Protein AF-A0A1W6QY66-F1 (afdb_monomer)

Mean predicted aligned error: 4.68 Å

Structure (mmCIF, N/CA/C/O backbone):
data_AF-A0A1W6QY66-F1
#
_entry.id   AF-A0A1W6QY66-F1
#
loop_
_atom_site.group_PDB
_atom_site.id
_atom_site.type_symbol
_atom_site.label_atom_id
_atom_site.label_alt_id
_atom_site.label_comp_id
_atom_site.label_asym_id
_atom_site.label_entity_id
_atom_site.label_seq_id
_atom_site.pdbx_PDB_ins_code
_atom_site.Cartn_x
_atom_site.Cartn_y
_atom_site.Cartn_z
_atom_site.occupancy
_atom_site.B_iso_or_equiv
_atom_site.auth_seq_id
_atom_site.auth_comp_id
_atom_site.auth_asym_id
_atom_site.auth_atom_id
_atom_site.pdbx_PDB_model_num
ATOM 1 N N . MET A 1 1 ? 8.566 10.154 14.346 1.00 57.69 1 MET A N 1
ATOM 2 C CA . MET A 1 1 ? 7.831 10.111 13.055 1.00 57.69 1 MET A CA 1
ATOM 3 C C . MET A 1 1 ? 8.530 9.296 11.958 1.00 57.69 1 MET A C 1
ATOM 5 O O . MET A 1 1 ? 7.906 8.382 11.431 1.00 57.69 1 MET A O 1
ATOM 9 N N . ALA A 1 2 ? 9.806 9.556 11.629 1.00 62.75 2 ALA A N 1
ATOM 10 C CA . ALA A 1 2 ? 10.500 8.934 10.485 1.00 62.75 2 ALA A CA 1
ATOM 11 C C . ALA A 1 2 ? 10.536 7.387 10.493 1.00 62.75 2 ALA A C 1
ATOM 13 O O . ALA A 1 2 ? 10.278 6.761 9.467 1.00 62.75 2 ALA A O 1
ATOM 14 N N . ARG A 1 3 ? 10.764 6.750 11.654 1.00 68.81 3 ARG A N 1
ATOM 15 C CA . ARG A 1 3 ? 10.745 5.274 11.780 1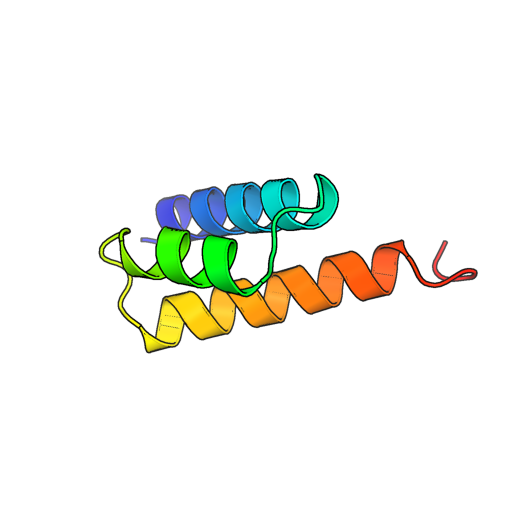.00 68.81 3 ARG A CA 1
ATOM 16 C C . ARG A 1 3 ? 9.382 4.657 11.440 1.00 68.81 3 ARG A C 1
ATOM 18 O O . ARG A 1 3 ? 9.334 3.639 10.757 1.00 68.81 3 ARG A O 1
ATOM 25 N N . LYS A 1 4 ? 8.281 5.290 11.868 1.00 68.69 4 LYS A N 1
ATOM 26 C CA . LYS A 1 4 ? 6.909 4.822 11.591 1.00 68.69 4 LYS A CA 1
ATOM 27 C C . LYS A 1 4 ? 6.607 4.878 10.088 1.00 68.69 4 LYS A C 1
ATOM 29 O O . LYS A 1 4 ? 6.082 3.915 9.542 1.00 68.69 4 LYS A O 1
ATOM 34 N N . TYR A 1 5 ? 7.021 5.950 9.409 1.00 75.19 5 TYR A N 1
ATOM 35 C CA . TYR A 1 5 ? 6.894 6.074 7.952 1.00 75.19 5 TYR A CA 1
ATOM 36 C C . TYR A 1 5 ? 7.729 5.051 7.186 1.00 75.19 5 TYR A C 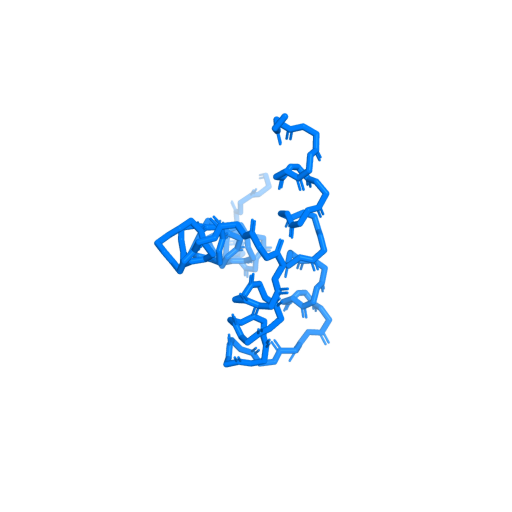1
ATOM 38 O O . TYR A 1 5 ? 7.237 4.476 6.217 1.00 75.19 5 TYR A O 1
ATOM 46 N N . ASN A 1 6 ? 8.954 4.781 7.643 1.00 83.56 6 ASN A N 1
ATOM 47 C CA . ASN A 1 6 ? 9.804 3.755 7.041 1.00 83.56 6 ASN A CA 1
ATOM 48 C C . ASN A 1 6 ? 9.193 2.353 7.173 1.00 83.56 6 ASN A C 1
ATOM 50 O O . ASN A 1 6 ? 9.223 1.583 6.216 1.00 83.56 6 ASN A O 1
ATOM 54 N N . LYS A 1 7 ? 8.581 2.037 8.323 1.00 91.38 7 LYS A N 1
ATOM 55 C CA . LYS A 1 7 ? 7.877 0.762 8.523 1.00 91.38 7 LYS A CA 1
ATOM 56 C C . LYS A 1 7 ? 6.691 0.615 7.563 1.00 91.38 7 LYS A C 1
ATOM 58 O O . LYS A 1 7 ? 6.635 -0.356 6.819 1.00 91.38 7 LYS A O 1
ATOM 63 N N . LEU A 1 8 ? 5.804 1.610 7.520 1.00 93.06 8 LEU A N 1
ATOM 64 C CA . LEU A 1 8 ? 4.621 1.584 6.648 1.00 93.06 8 LEU A CA 1
ATOM 65 C C . LEU A 1 8 ? 4.982 1.563 5.160 1.00 93.06 8 LEU A C 1
ATOM 67 O O . LEU A 1 8 ? 4.306 0.916 4.370 1.00 93.06 8 LEU A O 1
ATOM 71 N N . SER A 1 9 ? 6.069 2.237 4.785 1.00 91.81 9 SER A N 1
ATOM 72 C CA . SER A 1 9 ? 6.603 2.207 3.422 1.00 91.81 9 SER A CA 1
ATOM 73 C C . SER A 1 9 ? 7.052 0.803 3.019 1.00 91.81 9 SER A C 1
ATOM 75 O O . SER A 1 9 ? 6.711 0.345 1.934 1.00 91.81 9 SER A O 1
ATOM 77 N N . ARG A 1 10 ? 7.769 0.094 3.902 1.00 93.88 10 ARG A N 1
ATOM 78 C CA . ARG A 1 10 ? 8.199 -1.292 3.654 1.00 93.88 10 ARG A CA 1
ATOM 79 C C . ARG A 1 10 ? 7.021 -2.261 3.593 1.00 93.88 10 ARG A C 1
ATOM 81 O O . ARG A 1 10 ? 7.003 -3.127 2.728 1.00 93.88 10 ARG A O 1
ATOM 88 N N . GLU A 1 11 ? 6.043 -2.106 4.481 1.00 95.44 11 GLU A N 1
ATOM 89 C CA . GLU A 1 11 ? 4.836 -2.941 4.487 1.00 95.44 11 GLU A CA 1
ATOM 90 C C . GLU A 1 11 ? 4.004 -2.737 3.217 1.00 95.44 11 GLU A C 1
ATOM 92 O O . GLU A 1 11 ? 3.644 -3.715 2.572 1.00 95.44 11 GLU A O 1
ATOM 97 N N . ALA A 1 12 ? 3.770 -1.487 2.804 1.00 95.44 12 ALA A N 1
ATOM 98 C CA . ALA A 1 12 ? 3.057 -1.191 1.564 1.00 95.44 12 ALA A CA 1
ATOM 99 C C . ALA A 1 12 ? 3.788 -1.740 0.331 1.00 95.44 12 ALA A C 1
ATOM 101 O O . ALA A 1 12 ? 3.148 -2.303 -0.553 1.00 95.44 12 ALA A O 1
ATOM 102 N N . LEU A 1 13 ? 5.120 -1.620 0.285 1.00 95.75 13 LEU A N 1
ATOM 103 C CA . LEU A 1 13 ? 5.923 -2.203 -0.790 1.00 95.75 13 LEU A CA 1
ATOM 104 C C . LEU A 1 13 ? 5.775 -3.724 -0.840 1.00 95.75 13 LEU A C 1
ATOM 106 O O . LEU A 1 13 ? 5.539 -4.273 -1.912 1.00 95.75 13 LEU A O 1
ATOM 110 N N . LYS A 1 14 ? 5.872 -4.392 0.315 1.00 96.50 14 LYS A N 1
ATOM 111 C CA . LYS A 1 14 ? 5.691 -5.841 0.409 1.00 96.50 14 LYS A CA 1
ATOM 112 C C . LYS A 1 14 ? 4.308 -6.257 -0.098 1.00 96.50 14 LYS A C 1
ATOM 114 O O . LYS A 1 14 ? 4.231 -7.107 -0.970 1.00 96.50 14 LYS A O 1
ATOM 119 N N . MET A 1 15 ? 3.241 -5.599 0.361 1.00 97.38 15 MET A N 1
ATOM 120 C CA . MET A 1 15 ? 1.873 -5.892 -0.089 1.00 97.38 15 MET A CA 1
ATOM 121 C C . MET A 1 15 ? 1.719 -5.755 -1.613 1.00 97.38 15 MET A C 1
ATOM 123 O O . MET A 1 15 ? 1.119 -6.617 -2.245 1.00 97.38 15 MET A O 1
ATOM 127 N N . LEU A 1 16 ? 2.283 -4.704 -2.220 1.00 95.81 16 LEU A N 1
ATOM 128 C CA . LEU A 1 16 ? 2.233 -4.515 -3.676 1.00 95.81 16 LEU A CA 1
ATOM 129 C C . LEU A 1 16 ? 3.029 -5.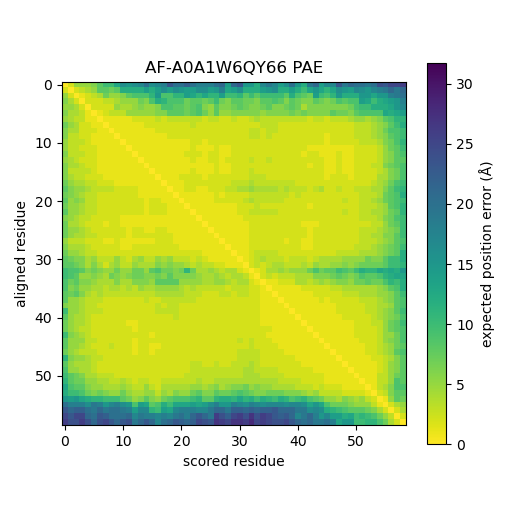588 -4.442 1.00 95.81 16 LEU A C 1
ATOM 131 O O . LEU A 1 16 ? 2.616 -6.006 -5.526 1.00 95.81 16 LEU A O 1
ATOM 135 N N . LEU A 1 17 ? 4.168 -6.030 -3.900 1.00 94.06 17 LEU A N 1
ATOM 136 C CA . LEU A 1 17 ? 4.961 -7.120 -4.477 1.00 94.06 17 LEU A CA 1
ATOM 137 C C . LEU A 1 17 ? 4.243 -8.469 -4.364 1.00 94.06 17 LEU A C 1
ATOM 139 O O . LEU A 1 17 ? 4.254 -9.221 -5.335 1.00 94.06 17 LEU A O 1
ATOM 143 N N . ASP A 1 18 ? 3.551 -8.704 -3.247 1.00 96.00 18 ASP A N 1
ATOM 144 C CA . ASP A 1 18 ? 2.710 -9.881 -2.990 1.00 96.00 18 ASP A CA 1
ATOM 145 C C . ASP A 1 18 ? 1.413 -9.879 -3.836 1.00 96.00 18 ASP A C 1
ATOM 147 O O . ASP A 1 18 ? 0.616 -10.811 -3.763 1.00 96.00 18 ASP A O 1
ATOM 151 N N . GLY A 1 19 ? 1.186 -8.843 -4.656 1.00 94.62 19 GLY A N 1
ATOM 152 C CA . GLY A 1 19 ? 0.049 -8.753 -5.577 1.00 94.62 19 GLY A CA 1
ATOM 153 C C . GLY A 1 19 ? -1.236 -8.195 -4.961 1.00 94.62 19 GLY A C 1
ATOM 154 O O . GLY A 1 19 ? -2.269 -8.185 -5.630 1.00 94.62 19 GLY A O 1
ATOM 155 N N . VAL A 1 20 ? -1.188 -7.693 -3.722 1.00 97.00 20 VAL A N 1
ATOM 156 C CA . VAL A 1 20 ? -2.338 -7.047 -3.074 1.00 97.00 20 VAL A CA 1
ATOM 157 C C . VAL A 1 20 ? -2.767 -5.823 -3.876 1.00 97.00 20 VAL A C 1
ATOM 159 O O . VAL A 1 20 ? -1.939 -5.033 -4.346 1.00 97.00 20 VAL A O 1
ATOM 162 N N . SER A 1 21 ? -4.079 -5.638 -4.021 1.00 95.69 21 SER A N 1
ATOM 163 C CA . SER A 1 21 ? -4.603 -4.575 -4.865 1.00 95.69 21 SER A CA 1
ATOM 164 C C . SER A 1 21 ? -4.251 -3.191 -4.316 1.00 95.69 21 SER A C 1
ATOM 166 O O . SER A 1 21 ? -4.249 -2.930 -3.109 1.00 95.69 21 SER A O 1
ATOM 168 N N . ARG A 1 22 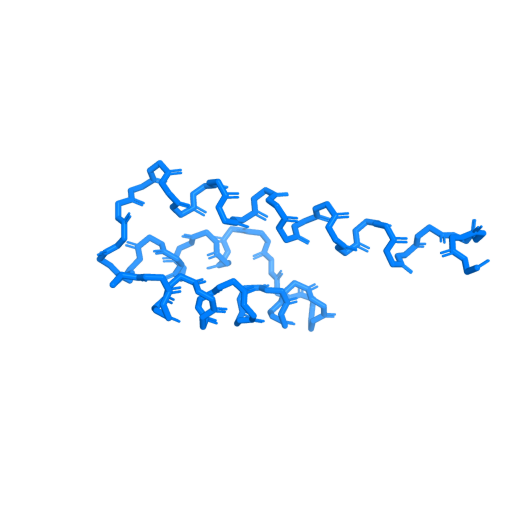? -4.050 -2.236 -5.226 1.00 94.19 22 ARG A N 1
ATOM 169 C CA . ARG A 1 22 ? -3.822 -0.826 -4.879 1.00 94.19 22 ARG A CA 1
ATOM 170 C C . ARG A 1 22 ? -4.876 -0.274 -3.911 1.00 94.19 22 ARG A C 1
ATOM 172 O O . ARG A 1 22 ? -4.560 0.525 -3.027 1.00 94.19 22 ARG A O 1
ATOM 179 N N . ARG A 1 23 ? -6.141 -0.674 -4.090 1.00 95.12 23 ARG A N 1
ATOM 180 C CA . ARG A 1 23 ? -7.269 -0.234 -3.257 1.00 95.12 23 ARG A CA 1
ATOM 181 C C . ARG A 1 23 ? -7.106 -0.705 -1.813 1.00 95.12 23 ARG A C 1
ATOM 183 O O . ARG A 1 23 ? -7.288 0.103 -0.903 1.00 95.12 23 ARG A O 1
ATOM 190 N N . GLU A 1 24 ? -6.726 -1.960 -1.612 1.00 95.81 24 GLU A N 1
ATOM 191 C CA . GLU A 1 24 ? -6.509 -2.533 -0.281 1.00 95.81 24 GLU A CA 1
ATOM 192 C C . GLU A 1 24 ? -5.291 -1.914 0.405 1.00 95.81 24 GLU A C 1
ATOM 194 O O . GLU A 1 24 ? -5.383 -1.515 1.565 1.00 95.81 24 GLU A O 1
ATOM 199 N N . VAL A 1 25 ? -4.180 -1.712 -0.314 1.00 95.44 25 VAL A N 1
ATOM 200 C CA . VAL A 1 25 ? -2.997 -1.031 0.248 1.00 95.44 25 VAL A CA 1
ATOM 201 C C . VAL A 1 25 ? -3.331 0.416 0.643 1.00 95.44 25 VAL A C 1
ATOM 203 O O . VAL A 1 25 ? -2.897 0.900 1.692 1.00 95.44 25 VAL A O 1
ATOM 206 N N . LYS A 1 26 ? -4.165 1.114 -0.142 1.00 94.00 26 LYS A N 1
ATOM 207 C CA . LYS A 1 26 ? -4.657 2.456 0.207 1.00 94.00 26 LYS A CA 1
ATOM 208 C C . LYS A 1 26 ? -5.493 2.440 1.490 1.00 94.00 26 LYS A C 1
ATOM 210 O O . LYS A 1 26 ? -5.283 3.295 2.350 1.00 94.00 26 LYS A O 1
ATOM 215 N N . GLN A 1 27 ? -6.428 1.497 1.623 1.00 93.88 27 GLN A N 1
ATOM 216 C CA . GLN A 1 27 ? -7.256 1.348 2.827 1.00 93.88 27 GLN A CA 1
ATOM 217 C C . GLN A 1 27 ? -6.402 1.010 4.054 1.00 93.88 27 GLN A C 1
ATOM 219 O O . GLN A 1 27 ? -6.557 1.644 5.099 1.00 93.88 27 GLN A O 1
ATOM 224 N N . TYR A 1 28 ? -5.439 0.099 3.899 1.00 94.38 28 TYR A N 1
ATOM 225 C CA . TYR A 1 28 ? -4.467 -0.244 4.931 1.00 94.38 28 TYR A CA 1
ATOM 226 C C . TYR A 1 28 ? -3.736 0.996 5.455 1.00 94.38 28 TYR A C 1
ATOM 228 O O . TYR A 1 28 ? -3.745 1.258 6.656 1.00 94.38 28 TYR A O 1
ATOM 236 N N . LEU A 1 29 ? -3.146 1.796 4.560 1.00 93.12 29 LEU A N 1
ATOM 237 C CA . LEU A 1 29 ? -2.386 2.992 4.932 1.00 93.12 29 LEU A CA 1
ATOM 238 C C . LEU A 1 29 ? -3.271 4.087 5.543 1.00 93.12 29 LEU A C 1
ATOM 240 O O . LEU A 1 29 ? -2.847 4.757 6.489 1.00 93.12 29 LEU A O 1
ATOM 244 N N . ALA A 1 30 ? -4.500 4.254 5.045 1.00 90.44 30 ALA A N 1
ATOM 245 C CA . ALA A 1 30 ? -5.463 5.204 5.600 1.00 90.44 30 ALA A CA 1
ATOM 246 C C . ALA A 1 30 ? -5.806 4.887 7.069 1.00 90.44 30 ALA A C 1
ATOM 248 O O . ALA A 1 30 ? -5.951 5.808 7.872 1.00 90.44 30 ALA A O 1
ATOM 249 N N . GLY A 1 31 ? -5.827 3.604 7.450 1.00 90.62 31 GLY A N 1
ATOM 250 C CA . GLY A 1 31 ? -6.069 3.160 8.827 1.00 90.62 31 GLY A CA 1
ATOM 251 C C . GLY A 1 31 ? -4.917 3.398 9.819 1.00 90.62 31 GLY A C 1
ATOM 252 O O . GLY A 1 31 ? -5.083 3.154 11.011 1.00 90.62 31 GLY A O 1
ATOM 253 N N . LYS A 1 32 ? -3.733 3.867 9.388 1.00 88.00 32 LYS A N 1
ATOM 254 C CA . LYS A 1 32 ? -2.514 3.908 10.236 1.00 88.00 32 LYS A CA 1
ATOM 255 C C . LYS A 1 32 ? -2.233 5.232 10.961 1.00 88.00 32 LYS A C 1
ATOM 257 O O . LYS A 1 32 ? -1.123 5.424 11.472 1.00 88.00 32 LYS A O 1
ATOM 262 N N . GLN A 1 33 ? -3.222 6.123 11.072 1.00 82.69 33 GLN A N 1
ATOM 263 C CA . GLN A 1 33 ? -3.089 7.443 11.721 1.00 82.69 33 GLN A CA 1
ATOM 264 C C . GLN A 1 33 ? -1.903 8.267 11.169 1.00 82.69 33 GLN A C 1
ATOM 266 O O . GLN A 1 33 ? -1.138 8.870 11.920 1.00 82.69 33 GLN A O 1
ATOM 271 N N . ILE A 1 34 ? -1.690 8.229 9.850 1.00 82.62 34 ILE A N 1
ATOM 272 C CA . ILE A 1 34 ? -0.636 8.998 9.157 1.00 82.62 34 ILE A CA 1
ATOM 273 C C . ILE A 1 34 ? -1.186 10.134 8.282 1.00 82.62 34 ILE A C 1
ATOM 275 O O . ILE A 1 34 ? -0.420 10.855 7.644 1.00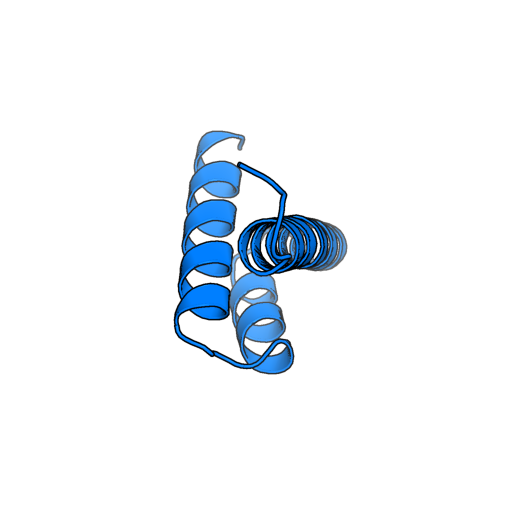 82.62 34 ILE A O 1
ATOM 279 N N . GLY A 1 35 ? -2.511 10.305 8.268 1.00 85.12 35 GLY A N 1
ATOM 280 C CA . GLY A 1 35 ? -3.211 11.260 7.415 1.00 85.12 35 GLY A CA 1
ATOM 281 C C . GLY A 1 35 ? -3.351 10.772 5.969 1.00 85.12 35 GLY A C 1
ATOM 282 O O . GLY A 1 35 ? -2.474 10.103 5.418 1.00 85.12 35 GLY A O 1
ATOM 283 N N . ALA A 1 36 ? -4.469 11.128 5.331 1.00 87.75 36 ALA A N 1
ATOM 284 C CA . ALA A 1 36 ? -4.818 10.646 3.993 1.00 87.75 36 ALA A CA 1
ATOM 285 C C . ALA A 1 36 ? -3.802 11.065 2.916 1.00 87.75 36 ALA A C 1
ATOM 287 O O . ALA A 1 36 ? -3.416 10.254 2.075 1.00 87.75 36 ALA A O 1
ATOM 288 N N . ARG A 1 37 ? -3.313 12.313 2.966 1.00 90.75 37 ARG A N 1
ATOM 289 C CA . ARG A 1 37 ? -2.328 12.828 2.001 1.00 90.75 37 ARG A CA 1
ATOM 290 C C . ARG A 1 37 ? -1.012 12.054 2.070 1.00 90.75 37 ARG A C 1
ATOM 292 O O . ARG A 1 37 ? -0.455 11.695 1.036 1.00 90.75 37 ARG A O 1
ATOM 299 N N . THR A 1 38 ? -0.547 11.742 3.279 1.00 89.62 38 THR A N 1
ATOM 300 C CA . THR A 1 38 ? 0.688 10.979 3.467 1.00 89.62 38 THR A CA 1
ATOM 301 C C . THR A 1 38 ? 0.521 9.521 3.064 1.00 89.62 38 THR A C 1
ATOM 303 O O . THR A 1 38 ? 1.417 8.969 2.436 1.00 89.62 38 THR A O 1
ATOM 306 N N . ALA A 1 39 ? -0.630 8.908 3.358 1.00 90.44 39 ALA A N 1
ATOM 307 C CA . ALA A 1 39 ? -0.949 7.556 2.899 1.00 90.44 39 ALA A CA 1
ATOM 308 C C . ALA A 1 39 ? -0.890 7.448 1.364 1.00 90.44 39 ALA A C 1
ATOM 310 O O . ALA A 1 39 ? -0.270 6.527 0.838 1.00 90.44 39 ALA A O 1
ATOM 311 N N . ILE A 1 40 ? -1.454 8.427 0.648 1.00 92.38 40 ILE A N 1
ATOM 312 C CA . ILE A 1 40 ? -1.381 8.493 -0.820 1.00 92.38 40 ILE A CA 1
ATOM 313 C C . ILE A 1 40 ? 0.067 8.666 -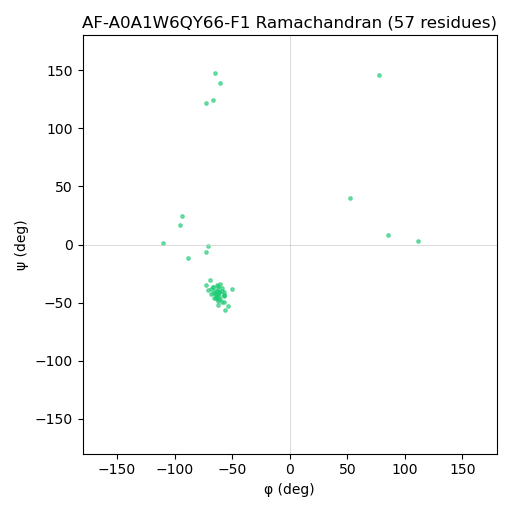1.289 1.00 92.38 40 ILE A C 1
ATOM 315 O O . ILE A 1 40 ? 0.506 7.948 -2.182 1.00 92.38 40 ILE A O 1
ATOM 319 N N . ALA A 1 41 ? 0.830 9.576 -0.677 1.00 93.19 41 ALA A N 1
ATOM 320 C CA . ALA A 1 41 ? 2.224 9.800 -1.054 1.00 93.19 41 ALA A CA 1
ATOM 321 C C . ALA A 1 41 ? 3.098 8.550 -0.844 1.00 93.19 41 ALA A C 1
ATOM 323 O O . ALA A 1 41 ? 3.935 8.238 -1.690 1.00 93.19 41 ALA A O 1
ATOM 324 N N . VAL A 1 42 ? 2.899 7.824 0.263 1.00 92.50 42 VAL A N 1
ATOM 325 C CA . VAL A 1 42 ? 3.585 6.552 0.535 1.00 92.50 42 VAL A CA 1
ATOM 326 C C . VAL A 1 42 ? 3.213 5.517 -0.520 1.00 92.50 42 VAL A C 1
ATOM 328 O O . VAL A 1 42 ? 4.115 4.919 -1.100 1.00 92.50 42 VAL A O 1
ATOM 331 N N . LEU A 1 43 ? 1.919 5.355 -0.813 1.00 94.62 43 LEU A N 1
ATOM 332 C CA . LEU A 1 43 ? 1.440 4.42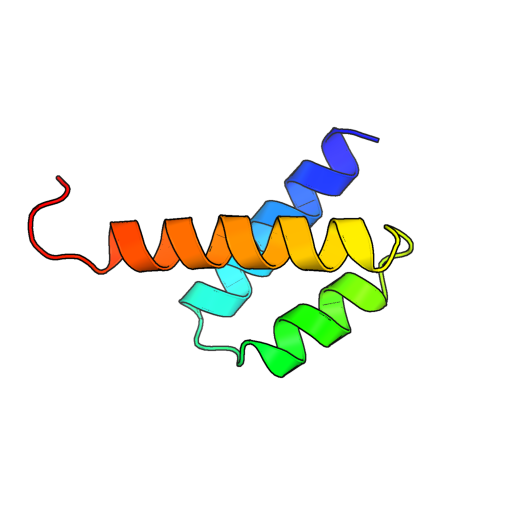4 -1.832 1.00 94.62 43 LEU A CA 1
ATOM 333 C C . LEU A 1 43 ? 2.088 4.704 -3.193 1.00 94.62 43 LEU A C 1
ATOM 335 O O . LEU A 1 43 ? 2.772 3.834 -3.720 1.00 94.62 43 LEU A O 1
ATOM 339 N N . CYS A 1 44 ? 1.964 5.932 -3.711 1.00 95.00 44 CYS A N 1
ATOM 340 C CA . CYS A 1 44 ? 2.504 6.290 -5.025 1.00 95.00 44 CYS A CA 1
ATOM 341 C C . CYS A 1 44 ? 4.022 6.068 -5.113 1.00 95.00 44 CYS A C 1
ATOM 343 O O . CYS A 1 44 ? 4.526 5.618 -6.140 1.00 95.00 44 CYS A O 1
ATOM 345 N N . ARG A 1 45 ? 4.773 6.351 -4.037 1.00 94.25 45 ARG A N 1
ATOM 346 C CA . ARG A 1 45 ? 6.220 6.086 -4.001 1.00 94.25 45 ARG A CA 1
ATOM 347 C C . ARG A 1 45 ? 6.529 4.596 -4.110 1.00 94.25 45 ARG A C 1
ATOM 349 O O . ARG A 1 45 ? 7.449 4.244 -4.839 1.00 94.25 45 ARG A O 1
ATOM 356 N N . GLN A 1 46 ? 5.786 3.734 -3.414 1.00 94.44 46 GLN A N 1
ATOM 357 C CA . GLN A 1 46 ? 6.029 2.290 -3.482 1.00 94.44 46 GLN A CA 1
ATOM 358 C C . GLN A 1 46 ? 5.585 1.682 -4.811 1.00 94.44 46 GLN A C 1
ATOM 360 O O . GLN A 1 46 ? 6.284 0.821 -5.336 1.00 94.44 46 GLN A O 1
ATOM 365 N N . GLU A 1 47 ? 4.506 2.182 -5.415 1.00 93.69 47 GLU A N 1
ATOM 366 C CA . GLU A 1 47 ? 4.108 1.790 -6.774 1.00 93.69 47 GLU A CA 1
ATOM 367 C C . GL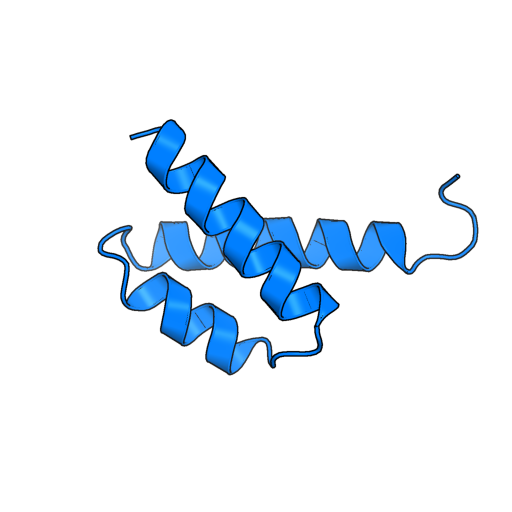U A 1 47 ? 5.236 2.059 -7.781 1.00 93.69 47 GLU A C 1
ATOM 369 O O . GLU A 1 47 ? 5.576 1.185 -8.574 1.00 93.69 47 GLU A O 1
ATOM 374 N N . MET A 1 48 ? 5.895 3.220 -7.688 1.00 94.88 48 MET A N 1
ATOM 375 C CA . MET A 1 48 ? 7.049 3.548 -8.535 1.00 94.88 48 MET A CA 1
ATOM 376 C C . MET A 1 48 ? 8.234 2.601 -8.323 1.00 94.88 48 MET A C 1
ATOM 378 O O . MET A 1 48 ? 8.937 2.275 -9.278 1.00 94.88 48 MET A O 1
ATOM 382 N N . VAL A 1 49 ? 8.467 2.144 -7.090 1.00 92.62 49 VAL A N 1
ATOM 383 C CA . VAL A 1 49 ? 9.519 1.156 -6.798 1.00 92.62 49 VAL A CA 1
ATOM 384 C C . VAL A 1 49 ? 9.189 -0.186 -7.450 1.00 92.62 49 VAL A C 1
ATOM 386 O O . VAL A 1 49 ? 10.053 -0.762 -8.107 1.00 92.62 49 VAL A O 1
ATOM 389 N N . VAL A 1 50 ? 7.945 -0.659 -7.328 1.00 92.25 50 VAL A N 1
ATOM 390 C CA . VAL A 1 50 ? 7.500 -1.909 -7.964 1.00 92.25 50 VAL A CA 1
ATOM 391 C C . VAL A 1 50 ? 7.614 -1.824 -9.483 1.00 92.25 50 VAL A C 1
ATOM 393 O O . VAL A 1 50 ? 8.136 -2.748 -10.102 1.00 92.25 50 VAL A O 1
ATOM 396 N N . LEU A 1 51 ? 7.183 -0.710 -10.084 1.00 91.25 51 LEU A N 1
ATOM 397 C CA . LEU A 1 51 ? 7.319 -0.484 -11.524 1.00 91.25 51 LEU A CA 1
ATOM 398 C C . LEU A 1 51 ? 8.784 -0.576 -11.958 1.00 91.25 51 LEU A C 1
ATOM 400 O O . LEU A 1 51 ? 9.094 -1.346 -12.860 1.00 91.25 51 LEU A O 1
ATOM 404 N N . LYS A 1 52 ? 9.699 0.119 -11.268 1.00 89.00 52 LYS A N 1
ATOM 405 C CA . LYS A 1 52 ? 11.140 0.060 -11.568 1.00 89.00 52 LYS A CA 1
ATOM 406 C C . LYS A 1 52 ? 11.721 -1.349 -11.461 1.00 89.00 52 LYS A C 1
ATOM 408 O O . LYS A 1 52 ? 12.525 -1.722 -12.304 1.00 89.00 52 LYS A O 1
ATOM 413 N N . GLN A 1 53 ? 11.305 -2.135 -10.468 1.00 86.19 53 GLN A N 1
ATOM 414 C CA . GLN A 1 53 ? 11.767 -3.520 -10.314 1.00 86.19 53 GLN A CA 1
ATOM 415 C C . GLN A 1 53 ? 11.237 -4.458 -11.403 1.00 86.19 53 GLN A C 1
ATOM 417 O O . GLN A 1 53 ? 11.900 -5.434 -11.743 1.00 86.19 53 GLN A O 1
ATOM 422 N N . ARG A 1 54 ? 10.039 -4.184 -11.929 1.00 83.81 54 ARG A N 1
ATOM 423 C CA . ARG A 1 54 ? 9.395 -5.001 -12.965 1.00 83.81 54 ARG A CA 1
ATOM 424 C C . ARG A 1 54 ? 9.775 -4.590 -14.388 1.00 83.81 54 ARG A C 1
ATOM 426 O O . ARG A 1 54 ? 9.471 -5.336 -15.313 1.00 83.81 54 ARG A O 1
ATOM 433 N N . MET A 1 55 ? 10.431 -3.444 -14.581 1.00 81.06 55 MET A N 1
ATOM 434 C CA . MET A 1 55 ? 10.950 -3.058 -15.892 1.00 81.06 55 MET A CA 1
ATOM 435 C C . MET A 1 55 ? 12.172 -3.919 -16.260 1.00 81.06 55 MET A C 1
ATOM 437 O O . MET A 1 55 ? 13.169 -3.902 -15.532 1.00 81.06 55 MET A O 1
ATOM 441 N N . PRO A 1 56 ? 12.142 -4.650 -17.390 1.00 61.59 56 PRO A N 1
ATOM 442 C CA . PRO A 1 56 ? 13.322 -5.345 -17.887 1.00 61.59 56 PRO A CA 1
ATOM 443 C C . PRO A 1 56 ? 14.373 -4.311 -18.325 1.00 61.59 56 PRO A C 1
ATOM 445 O O . PRO A 1 56 ? 14.079 -3.430 -19.128 1.00 61.59 56 PRO A O 1
ATOM 448 N N . GLY A 1 57 ? 15.586 -4.399 -17.768 1.00 65.81 57 GLY A N 1
ATOM 449 C CA . GLY A 1 57 ? 16.720 -3.525 -18.112 1.00 65.81 57 GLY A CA 1
ATOM 450 C C . GLY A 1 57 ? 17.179 -2.542 -17.027 1.00 65.81 57 GLY A C 1
ATOM 451 O O . GLY A 1 57 ? 18.101 -1.777 -17.274 1.00 65.81 57 GLY A O 1
ATOM 452 N N . SER A 1 58 ? 16.586 -2.553 -15.826 1.00 58.72 58 SER A N 1
ATOM 453 C CA . SER A 1 58 ? 16.983 -1.655 -14.721 1.00 58.72 58 SER A CA 1
ATOM 454 C C . SER A 1 58 ? 18.012 -2.259 -13.738 1.00 58.72 58 SER A C 1
ATOM 456 O O . SER A 1 58 ? 18.031 -1.849 -12.573 1.00 58.72 58 SER A O 1
ATOM 458 N N . ARG A 1 59 ? 18.825 -3.237 -14.164 1.00 58.38 59 ARG A N 1
ATOM 459 C CA . ARG A 1 59 ? 19.934 -3.791 -13.361 1.00 58.38 59 ARG A CA 1
ATOM 460 C C . ARG A 1 59 ? 21.263 -3.168 -13.746 1.00 58.38 59 ARG A C 1
ATOM 462 O O . ARG A 1 59 ? 21.514 -3.089 -14.965 1.00 58.38 59 ARG A O 1
#

Sequence (59 aa):
MARKYNKLSREALKMLLDGVSRREVKQYLAGKQIGARTAIAVLCRQEMVVLKQRMPGSR

pLDDT: mean 87.8, std 10.93, range [57.69, 97.38]

Solvent-accessible surface area (backbone atoms only — not comparable to full-atom values): 3450 Å² total; per-residue (Å²): 112,69,69,60,52,53,51,53,43,54,51,48,35,50,40,52,72,74,65,49,51,72,68,57,52,49,53,57,37,51,71,65,83,60,49,63,71,50,29,51,52,46,49,55,54,32,54,53,52,53,50,52,72,69,43,91,82,75,123

Secondary structure (DSS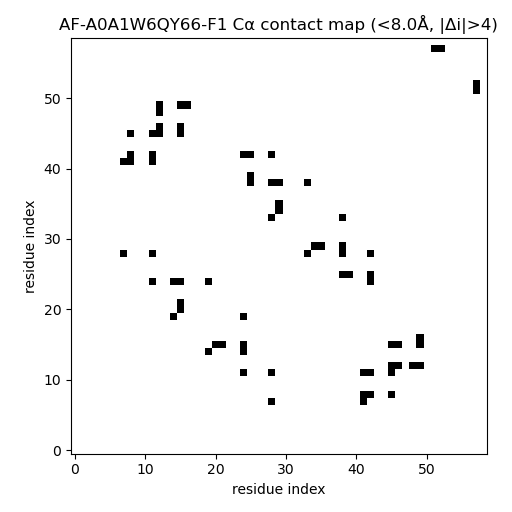P, 8-state):
-HHHHHHHHHHHHHHHHTT--HHHHHHHHHTTSS-HHHHHHHHHHHHHHHHHHHSTT--

Foldseek 3Di:
DVVLLVVLLVVLLVCVVVVNDLVVQLVVLCPSPPDNVSSVVSSVVSVVVVVLVPDPPND

Nearest PDB structures (foldseek):
  9cai-assembly1_Ci  TM=8.115E-01  e=3.965E+00  Caenorhabditis elegans
  8a98-assembly1_i  TM=8.028E-01  e=4.480E+00  Leishmania major strain Friedlin
  8qie-assembly1_i  TM=7.825E-01  e=4.480E+00  Leishmania major strain Friedlin
  6om0-assembly1_j  TM=8.007E-01  e=5.719E+00  Homo sapiens

Organism: Klebsiella pneumoniae (NCBI:txid573)

Radius of gyration: 11.59 Å; Cα contacts (8 Å, |Δi|>4): 37; chains: 1; bounding box: 27×23×31 Å